Protein AF-A0A382QGU3-F1 (afdb_monomer_lite)

Radius of gyration: 16.79 Å; chains: 1; bounding box: 42×30×40 Å

pLDDT: mean 88.56, std 11.17, range [50.09, 97.62]

Secondary structure (DSSP, 8-state):
---S-----HHHHHHHSSS-S--STTHHHHHHHHHHHHSTT------------GGG-----SHHHHHHHHHHHHHHHHHSPP-HHHHHHHHHHHH--HHHHHHHHHT--HHHHTS-GGGGGG--S--HHHHHHHHH--

Organism: NCBI:txid408172

Sequence (138 aa):
TQCGFKAFRTESAQAILHDLLERGFAFDVELLLKIEQRNPDGIAKAPIAWIDSEAESTTTALSPYLTMLRSIASMNRKYLPADPKSEAFVSFVESLDESQWNQLVENVPDAIATRNPAHFGQFDEISPNDLNAILQDA

Structure (mmCIF, N/CA/C/O backbone):
data_AF-A0A382QGU3-F1
#
_entry.id   AF-A0A382QGU3-F1
#
loop_
_atom_site.group_PDB
_atom_site.id
_atom_site.type_symbol
_atom_site.label_atom_id
_atom_site.label_alt_id
_atom_site.label_comp_id
_atom_site.label_asym_id
_atom_site.label_entity_id
_atom_site.label_seq_id
_atom_site.pdbx_PDB_ins_code
_atom_site.Cartn_x
_atom_site.Cartn_y
_atom_site.Cartn_z
_atom_site.occupancy
_atom_site.B_iso_or_equiv
_atom_site.auth_seq_id
_atom_site.auth_comp_id
_atom_site.auth_asym_id
_atom_site.auth_atom_id
_atom_site.pdbx_PDB_model_num
ATOM 1 N N . THR A 1 1 ? -6.583 5.707 -5.474 1.00 50.09 1 THR A N 1
ATOM 2 C CA . THR A 1 1 ? -6.680 5.509 -4.006 1.00 50.09 1 THR A CA 1
ATOM 3 C C . THR A 1 1 ? -7.943 4.771 -3.674 1.00 50.09 1 THR A C 1
ATOM 5 O O . THR A 1 1 ? -8.712 4.474 -4.581 1.00 50.09 1 THR A O 1
ATOM 8 N N . GLN A 1 2 ? -8.186 4.453 -2.399 1.00 57.88 2 GLN A N 1
ATOM 9 C CA . GLN A 1 2 ? -9.538 4.083 -2.009 1.00 57.88 2 GLN A CA 1
ATOM 10 C C . GLN A 1 2 ? -10.427 5.327 -2.120 1.00 57.88 2 GLN A C 1
ATOM 12 O O . GLN A 1 2 ? -10.497 6.138 -1.208 1.00 57.88 2 GLN A O 1
ATOM 17 N N . CYS A 1 3 ? -11.139 5.477 -3.227 1.00 66.12 3 CYS A N 1
ATOM 18 C CA . CYS A 1 3 ? -12.010 6.632 -3.461 1.00 66.12 3 CYS A CA 1
ATOM 19 C C . CYS A 1 3 ? -13.359 6.543 -2.713 1.00 66.12 3 CYS A C 1
ATOM 21 O O . CYS A 1 3 ? -14.229 7.386 -2.893 1.00 66.12 3 CYS A O 1
ATOM 23 N N . GLY A 1 4 ? -13.560 5.515 -1.880 1.00 71.62 4 GLY A N 1
ATOM 24 C CA . GLY A 1 4 ? -14.817 5.286 -1.166 1.00 71.62 4 GLY A CA 1
ATOM 25 C C . GLY A 1 4 ? -14.994 6.150 0.083 1.00 71.62 4 GLY A C 1
ATOM 26 O O . GLY A 1 4 ? -14.022 6.566 0.717 1.00 71.62 4 GLY A O 1
ATOM 27 N N . PHE A 1 5 ? -16.249 6.359 0.474 1.00 84.31 5 PHE A N 1
ATOM 28 C CA . PHE A 1 5 ? -16.616 6.947 1.761 1.00 84.31 5 PHE A CA 1
ATOM 29 C C . PHE A 1 5 ? -16.212 6.019 2.917 1.00 84.31 5 PHE A C 1
ATOM 31 O O . PHE A 1 5 ? -16.411 4.806 2.839 1.00 84.31 5 PHE A O 1
ATOM 38 N N . LYS A 1 6 ? -15.669 6.583 4.002 1.00 89.31 6 LYS A N 1
ATOM 39 C CA . LYS A 1 6 ? -15.394 5.857 5.249 1.00 89.31 6 LYS A CA 1
ATOM 40 C C . LYS A 1 6 ? -16.137 6.530 6.390 1.00 89.31 6 LYS A C 1
ATOM 42 O O . LYS A 1 6 ? -15.987 7.729 6.609 1.00 89.31 6 LYS A O 1
ATOM 47 N N . ALA A 1 7 ? -16.914 5.744 7.124 1.00 92.44 7 ALA A N 1
ATOM 48 C CA . ALA A 1 7 ? -17.5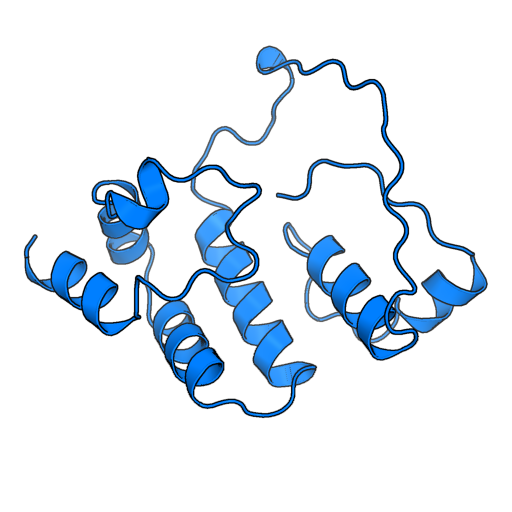81 6.176 8.341 1.00 92.44 7 ALA A CA 1
ATOM 49 C C . ALA A 1 7 ? -16.971 5.456 9.538 1.00 92.44 7 ALA A C 1
ATOM 51 O O . ALA A 1 7 ? -16.757 4.246 9.501 1.00 92.44 7 ALA A O 1
ATOM 52 N N . PHE A 1 8 ? -16.744 6.201 10.613 1.00 94.50 8 PHE A N 1
ATOM 53 C CA . PHE A 1 8 ? -16.213 5.676 11.861 1.00 94.50 8 PHE A CA 1
ATOM 54 C C . PHE A 1 8 ? -17.164 6.034 12.995 1.00 94.50 8 PHE A C 1
ATOM 56 O O . PHE A 1 8 ? -17.755 7.116 13.005 1.00 94.50 8 PHE A O 1
ATOM 63 N N . ARG A 1 9 ? -17.277 5.145 13.984 1.00 94.81 9 ARG A N 1
ATOM 64 C CA . ARG A 1 9 ? -17.831 5.539 15.280 1.00 94.81 9 ARG A CA 1
ATOM 65 C C . ARG A 1 9 ? -16.880 6.536 15.937 1.00 94.81 9 ARG A C 1
ATOM 67 O O . ARG A 1 9 ? -15.663 6.424 15.768 1.00 94.81 9 ARG A O 1
ATOM 74 N N . THR A 1 10 ? -17.422 7.493 16.682 1.00 96.69 10 THR A N 1
ATOM 75 C CA . THR A 1 10 ? -16.642 8.571 17.306 1.00 96.69 10 THR A CA 1
ATOM 76 C C . THR A 1 10 ? -15.506 8.024 18.167 1.00 96.69 10 THR A C 1
ATOM 78 O O . THR A 1 10 ? -14.365 8.462 18.043 1.00 96.69 10 THR A O 1
ATOM 81 N N . GLU A 1 11 ? -15.801 7.027 18.996 1.00 95.44 11 GLU A N 1
ATOM 82 C CA . GLU A 1 11 ? -14.845 6.371 19.881 1.00 95.44 11 GLU A CA 1
ATOM 83 C C . GLU A 1 11 ? -13.731 5.653 19.105 1.00 95.44 11 GLU A C 1
ATOM 85 O O . GLU A 1 11 ? -12.556 5.771 19.456 1.00 95.44 11 GLU A O 1
ATOM 90 N N . SER A 1 12 ? -14.071 4.978 18.002 1.00 95.25 12 SER A N 1
ATOM 91 C CA . SER A 1 12 ? -13.097 4.307 17.137 1.00 95.25 12 SER A CA 1
ATOM 92 C C . SER A 1 12 ? -12.185 5.317 16.443 1.00 95.25 12 SER A C 1
ATOM 94 O O . SER A 1 12 ? -10.976 5.110 16.391 1.00 95.25 12 SER A O 1
ATOM 96 N N . ALA A 1 13 ? -12.740 6.434 15.962 1.00 95.31 13 ALA A N 1
ATOM 97 C CA . ALA A 1 13 ? -11.968 7.502 15.333 1.00 95.31 13 ALA A CA 1
ATOM 98 C C . ALA A 1 13 ? -10.991 8.152 16.327 1.00 95.31 13 ALA A C 1
ATOM 100 O O . ALA A 1 13 ? -9.792 8.238 16.063 1.00 95.31 13 ALA A O 1
ATOM 101 N N . GLN A 1 14 ? -11.463 8.552 17.511 1.00 95.69 14 GLN A N 1
ATOM 102 C CA . GLN A 1 14 ? -10.605 9.137 18.552 1.00 95.69 14 GLN A CA 1
ATOM 103 C C . GLN A 1 14 ? -9.451 8.203 18.944 1.00 95.69 14 GLN A C 1
ATOM 105 O O . GLN A 1 14 ? -8.328 8.653 19.185 1.00 95.69 14 GLN A O 1
ATOM 110 N N . ALA A 1 15 ? -9.705 6.894 18.942 1.00 95.06 15 ALA A N 1
ATOM 111 C CA . ALA A 1 15 ? -8.708 5.884 19.251 1.00 95.06 15 ALA A CA 1
ATOM 112 C C . ALA A 1 15 ? -7.616 5.711 18.178 1.00 95.06 15 ALA A C 1
ATOM 114 O O . ALA A 1 15 ? -6.590 5.116 18.491 1.00 95.06 15 ALA A O 1
ATOM 115 N N . ILE A 1 16 ? -7.779 6.206 16.945 1.00 95.38 16 ILE A N 1
ATOM 116 C CA . ILE A 1 16 ? -6.788 6.014 15.862 1.00 95.38 16 ILE A CA 1
ATOM 117 C C . ILE A 1 16 ? -6.189 7.313 15.315 1.00 95.38 16 ILE A C 1
ATOM 119 O O . ILE A 1 16 ? -5.136 7.268 14.681 1.00 95.38 16 ILE A O 1
ATOM 123 N N . LEU A 1 17 ? -6.822 8.463 15.564 1.00 95.50 17 LEU A N 1
ATOM 124 C CA . LEU A 1 17 ? -6.441 9.753 14.968 1.00 95.50 17 LEU A CA 1
ATOM 125 C C . LEU A 1 17 ? -5.181 10.399 15.574 1.00 95.50 17 LEU A C 1
ATOM 127 O O . LEU A 1 17 ? -4.737 11.444 15.104 1.00 95.50 17 LEU A O 1
ATOM 131 N N . HIS A 1 18 ? -4.591 9.806 16.610 1.00 92.81 18 HIS A N 1
ATOM 132 C CA . HIS A 1 18 ? -3.334 10.271 17.197 1.00 92.81 18 HIS A CA 1
ATOM 133 C C . HIS A 1 18 ? -2.126 9.597 16.537 1.00 92.81 18 HIS A C 1
ATOM 135 O O . HIS A 1 18 ? -2.224 8.444 16.128 1.00 92.81 18 HIS A O 1
ATOM 141 N N . ASP A 1 19 ? -0.976 10.278 16.499 1.00 93.75 19 ASP A N 1
ATOM 142 C CA . ASP A 1 19 ? 0.298 9.714 16.014 1.00 93.75 19 ASP A CA 1
ATOM 143 C C . ASP A 1 19 ? 0.195 9.084 14.604 1.00 93.75 19 ASP A C 1
ATOM 145 O O . ASP A 1 19 ? 0.539 7.919 14.378 1.00 93.75 19 ASP A O 1
ATOM 149 N N . LEU A 1 20 ? -0.371 9.849 13.666 1.00 96.19 20 LEU A N 1
ATOM 150 C CA . LEU A 1 20 ? -0.431 9.497 12.245 1.00 96.19 20 LEU A CA 1
ATOM 151 C C . LEU A 1 20 ? 0.882 9.869 11.546 1.00 96.19 20 LEU A C 1
ATOM 153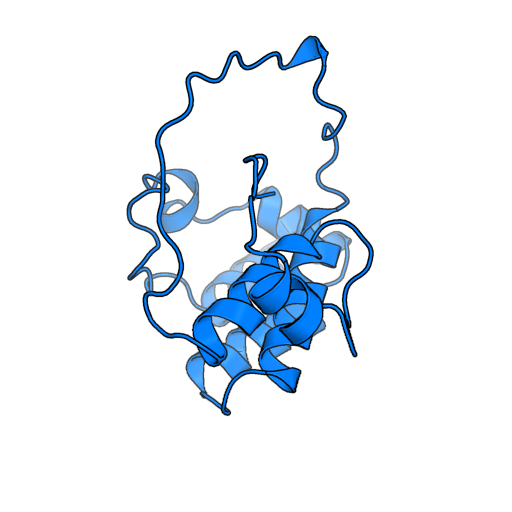 O O . LEU A 1 20 ? 1.403 10.969 11.760 1.00 96.19 20 LEU A O 1
ATOM 157 N N . LEU A 1 21 ? 1.387 8.962 10.713 1.00 96.25 21 LEU A N 1
ATOM 158 C CA . LEU A 1 21 ? 2.506 9.193 9.801 1.00 96.25 21 LEU A CA 1
ATOM 159 C C . LEU A 1 21 ? 2.063 9.975 8.566 1.00 96.25 21 LEU A C 1
ATOM 161 O O . LEU A 1 21 ? 2.733 10.919 8.151 1.00 96.25 21 LEU A O 1
ATOM 165 N N . GLU A 1 22 ? 0.938 9.580 7.981 1.00 94.75 22 GLU A N 1
ATOM 166 C CA . GLU A 1 22 ? 0.493 10.038 6.677 1.00 94.75 22 GLU A CA 1
ATOM 167 C C . GLU A 1 22 ? -0.571 11.130 6.809 1.00 94.75 22 GLU A C 1
ATOM 169 O O . GLU A 1 22 ? -1.552 11.010 7.544 1.00 94.75 22 GLU A O 1
ATOM 174 N N . ARG A 1 23 ? -0.381 12.226 6.070 1.00 91.62 23 ARG A N 1
ATOM 1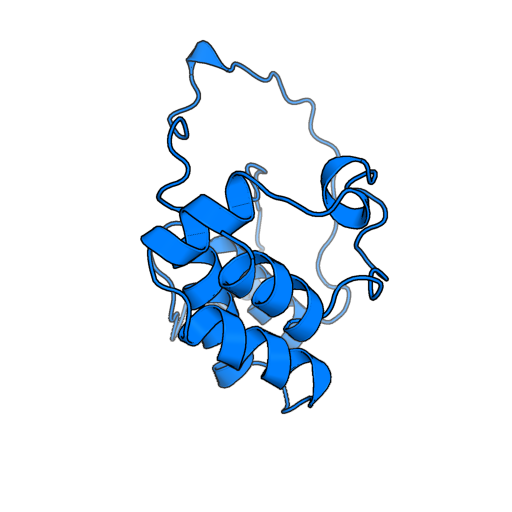75 C CA . ARG A 1 23 ? -1.287 13.392 6.071 1.00 91.62 23 ARG A CA 1
ATOM 176 C C . ARG A 1 23 ? -1.778 13.786 4.680 1.00 91.62 23 ARG A C 1
ATOM 178 O O . ARG A 1 23 ? -2.575 14.711 4.562 1.00 91.62 23 ARG A O 1
ATOM 185 N N . GLY A 1 24 ? -1.263 13.133 3.648 1.00 88.88 24 GLY A N 1
ATOM 186 C CA . GLY A 1 24 ? -1.614 13.315 2.254 1.00 88.88 24 GLY A CA 1
ATOM 187 C C . GLY A 1 24 ? -2.441 12.142 1.739 1.00 88.88 24 GLY A C 1
ATOM 188 O O . GLY A 1 24 ? -3.410 11.711 2.356 1.00 88.88 24 GLY A O 1
ATOM 189 N N . PHE A 1 25 ? -2.089 11.658 0.554 1.00 87.38 25 PHE A N 1
ATOM 190 C CA . PHE A 1 25 ? -2.968 10.850 -0.290 1.00 87.38 25 PHE A CA 1
ATOM 191 C C . PHE A 1 25 ? -3.292 9.454 0.264 1.00 87.38 25 PHE A C 1
ATOM 193 O O . PHE A 1 25 ? -4.333 8.902 -0.080 1.00 87.38 25 PHE A O 1
ATOM 200 N N . ALA A 1 26 ? -2.428 8.892 1.116 1.00 91.94 26 ALA A N 1
ATOM 201 C CA . ALA A 1 26 ? -2.582 7.535 1.650 1.00 91.94 26 ALA A CA 1
ATOM 202 C C . ALA A 1 26 ? -3.162 7.493 3.078 1.00 91.94 26 ALA A C 1
ATOM 204 O O . ALA A 1 26 ? -3.149 6.436 3.708 1.00 91.94 26 ALA A O 1
ATOM 205 N N . PHE A 1 27 ? -3.616 8.629 3.627 1.00 92.56 27 PHE A N 1
ATOM 206 C CA . PHE A 1 27 ? -3.964 8.732 5.053 1.00 92.56 27 PHE A CA 1
ATOM 207 C C . PHE A 1 27 ? -5.062 7.743 5.460 1.00 92.56 27 PHE A C 1
ATOM 209 O O . PHE A 1 27 ? -5.063 7.219 6.570 1.00 92.56 27 PHE A O 1
ATOM 216 N N . ASP A 1 28 ? -5.998 7.463 4.556 1.00 92.44 28 ASP A N 1
ATOM 217 C CA . ASP A 1 28 ? -7.113 6.565 4.812 1.00 92.44 28 ASP A CA 1
ATOM 218 C C . ASP A 1 28 ? -6.664 5.105 4.951 1.00 92.44 28 ASP A C 1
ATOM 220 O O . ASP A 1 28 ? -7.229 4.377 5.766 1.00 92.44 28 ASP A O 1
ATOM 224 N N . VAL A 1 29 ? -5.608 4.691 4.244 1.00 93.81 29 VAL A N 1
ATOM 225 C CA . VAL A 1 29 ? -4.972 3.376 4.420 1.00 93.81 29 VAL A CA 1
ATOM 226 C C . VAL A 1 29 ? -4.425 3.230 5.840 1.00 93.81 29 VAL A C 1
ATOM 228 O O . VAL A 1 29 ? -4.639 2.193 6.469 1.00 93.81 29 VAL A O 1
ATOM 231 N N . GLU A 1 30 ? -3.796 4.277 6.381 1.00 96.00 30 GLU A N 1
ATOM 232 C CA . GLU A 1 30 ? -3.292 4.272 7.758 1.00 96.00 30 GLU A CA 1
ATOM 233 C C . GLU A 1 30 ? -4.427 4.115 8.775 1.00 96.00 30 GLU A C 1
ATOM 235 O O . GLU A 1 30 ? -4.322 3.328 9.717 1.00 96.00 30 GLU A O 1
ATOM 240 N N . LEU A 1 31 ? -5.539 4.832 8.574 1.00 95.38 31 LEU A N 1
ATOM 241 C CA . LEU A 1 31 ? -6.704 4.724 9.453 1.00 95.38 31 LEU A CA 1
ATOM 242 C C . LEU A 1 31 ? -7.287 3.307 9.445 1.00 95.38 31 LEU A C 1
ATOM 244 O O . LEU A 1 31 ? -7.594 2.769 10.510 1.00 95.38 31 LEU A O 1
ATOM 248 N N . LEU A 1 32 ? -7.416 2.694 8.265 1.00 94.50 32 LEU A N 1
ATOM 249 C CA . LEU A 1 32 ? -7.921 1.326 8.133 1.00 94.50 32 LEU A CA 1
ATOM 250 C C . LEU A 1 32 ? -6.981 0.319 8.800 1.00 94.50 32 LEU A C 1
ATOM 252 O O . LEU A 1 32 ? -7.448 -0.519 9.568 1.00 94.50 32 LEU A O 1
ATOM 256 N N . LEU A 1 33 ? -5.669 0.446 8.586 1.00 95.38 33 LEU A N 1
ATOM 257 C CA . LEU A 1 33 ? -4.671 -0.404 9.231 1.00 95.38 33 LEU A CA 1
ATOM 258 C C . LEU A 1 33 ? -4.762 -0.313 10.761 1.00 95.38 33 LEU A C 1
ATOM 260 O O . LEU A 1 33 ? -4.840 -1.334 11.440 1.00 95.38 33 LEU A O 1
ATOM 264 N N . LYS A 1 34 ? -4.820 0.901 11.319 1.00 96.25 34 LYS A N 1
ATOM 265 C CA . LYS A 1 34 ? -4.901 1.106 12.776 1.00 96.25 34 LYS A CA 1
ATOM 266 C C . LYS A 1 34 ? -6.204 0.587 13.381 1.00 96.25 34 LYS A C 1
ATOM 268 O O . LYS A 1 34 ? -6.197 0.159 14.536 1.00 96.25 34 LYS A O 1
ATOM 273 N N . ILE A 1 35 ? -7.313 0.632 12.639 1.00 95.56 35 ILE A N 1
ATOM 274 C CA . ILE A 1 35 ? -8.571 0.014 13.075 1.00 95.56 35 ILE A CA 1
ATOM 275 C C . ILE A 1 35 ? -8.450 -1.500 13.087 1.00 95.56 35 ILE A C 1
ATOM 277 O O . ILE A 1 35 ? -8.751 -2.095 14.117 1.00 95.56 35 ILE A O 1
ATOM 281 N N . GLU A 1 36 ? -7.967 -2.102 12.002 1.00 94.56 36 GLU A N 1
ATOM 282 C CA . GLU A 1 36 ? -7.839 -3.557 11.888 1.00 94.56 36 GLU A CA 1
ATOM 283 C C . GLU A 1 36 ? -6.930 -4.130 12.984 1.00 94.56 36 GLU A C 1
ATOM 285 O O . GLU A 1 36 ? -7.246 -5.136 13.609 1.00 94.56 36 GLU A O 1
ATOM 290 N N . GLN A 1 37 ? -5.841 -3.433 13.316 1.00 94.38 37 GLN A N 1
ATOM 291 C CA . GLN A 1 37 ? -4.949 -3.840 14.406 1.00 94.38 37 GLN A CA 1
ATOM 292 C C . GLN A 1 37 ? -5.590 -3.795 15.793 1.00 94.38 37 GLN A C 1
ATOM 294 O O . GLN A 1 37 ? -5.211 -4.560 16.679 1.00 94.38 37 GLN A O 1
ATOM 299 N N . ARG A 1 38 ? -6.523 -2.866 16.015 1.00 94.19 38 ARG A N 1
ATOM 300 C CA . ARG A 1 38 ? -7.207 -2.711 17.305 1.00 94.19 38 ARG A CA 1
ATOM 301 C C . ARG A 1 38 ? -8.434 -3.602 17.419 1.00 94.19 38 ARG A C 1
ATOM 303 O O . ARG A 1 38 ? -8.780 -4.010 18.524 1.00 94.19 38 ARG A O 1
ATOM 310 N N . ASN A 1 39 ? -9.107 -3.842 16.303 1.00 94.38 39 ASN A N 1
ATOM 311 C CA . ASN A 1 39 ? -10.321 -4.628 16.214 1.00 94.38 39 ASN A CA 1
ATOM 312 C C . ASN A 1 39 ? -10.294 -5.431 14.906 1.00 94.38 39 ASN A C 1
ATOM 314 O O . ASN A 1 39 ? -10.849 -4.957 13.910 1.00 94.38 39 ASN A O 1
ATOM 318 N N . PRO A 1 40 ? -9.636 -6.606 14.908 1.00 94.00 40 PRO A N 1
ATOM 319 C CA . PRO A 1 40 ? -9.627 -7.503 13.760 1.00 94.00 40 PRO A CA 1
ATOM 320 C C . PRO A 1 40 ? -11.051 -7.816 13.298 1.00 94.00 40 PRO A C 1
ATOM 322 O O . PRO A 1 40 ? -11.948 -7.967 14.130 1.00 94.00 40 PRO A O 1
ATOM 325 N N . ASP A 1 41 ? -11.266 -7.861 11.985 1.00 90.94 41 ASP A N 1
ATOM 326 C CA . ASP A 1 41 ? -12.585 -8.008 11.350 1.00 90.94 41 ASP A CA 1
ATOM 327 C C . ASP A 1 41 ? -13.583 -6.876 11.689 1.00 90.94 41 ASP A C 1
ATOM 329 O O . ASP A 1 41 ? -14.789 -6.969 11.441 1.00 90.94 41 ASP A O 1
ATOM 333 N N . GLY A 1 42 ? -13.092 -5.762 12.240 1.00 90.12 42 GLY A N 1
ATOM 334 C CA . GLY A 1 42 ? -13.896 -4.612 12.653 1.00 90.12 42 GLY A CA 1
ATOM 335 C C . GLY A 1 42 ? -14.382 -3.725 11.506 1.00 90.12 42 GLY A C 1
ATOM 336 O O . GLY A 1 42 ? -15.146 -2.784 11.741 1.00 90.12 42 GLY A O 1
ATOM 337 N N . ILE A 1 43 ? -13.937 -3.992 10.277 1.00 93.38 43 ILE A N 1
ATOM 338 C CA . ILE A 1 43 ? -14.237 -3.193 9.089 1.00 93.38 43 ILE A CA 1
ATOM 339 C C . ILE A 1 43 ? -15.351 -3.866 8.281 1.00 93.38 43 ILE A C 1
ATOM 341 O O . ILE A 1 43 ? -15.149 -4.879 7.614 1.00 93.38 43 ILE A O 1
ATOM 345 N N . ALA A 1 44 ? -16.533 -3.250 8.274 1.00 92.25 44 ALA A N 1
ATOM 346 C CA . ALA A 1 44 ? -17.647 -3.677 7.434 1.00 92.25 44 ALA A CA 1
ATOM 347 C C . ALA A 1 44 ? -17.647 -2.940 6.085 1.00 92.25 44 ALA A C 1
ATOM 349 O O . ALA A 1 44 ? -17.494 -1.718 6.029 1.00 92.25 44 ALA A O 1
ATOM 350 N N . LYS A 1 45 ? -17.879 -3.675 4.991 1.00 90.38 45 LYS A N 1
ATOM 351 C CA . LYS A 1 45 ? -18.071 -3.108 3.647 1.00 90.38 45 LYS A CA 1
ATOM 352 C C . LYS A 1 45 ? -19.566 -2.975 3.361 1.00 90.38 45 LYS A C 1
ATOM 354 O O . LYS A 1 45 ? -20.292 -3.962 3.444 1.00 90.38 45 LYS A O 1
ATOM 359 N N . ALA A 1 46 ? -20.015 -1.774 3.003 1.00 88.12 46 ALA A N 1
ATOM 360 C CA . ALA A 1 46 ? -21.393 -1.512 2.596 1.00 88.12 46 ALA A CA 1
ATOM 361 C C . ALA A 1 46 ? -21.423 -1.038 1.133 1.00 88.12 46 ALA A C 1
ATOM 363 O O . ALA A 1 46 ? -20.656 -0.136 0.786 1.00 88.12 46 ALA A O 1
ATOM 364 N N . PRO A 1 47 ? -22.273 -1.624 0.268 1.00 84.38 47 PRO A N 1
ATOM 365 C CA . PRO A 1 47 ? -22.399 -1.165 -1.106 1.00 84.38 47 PRO A CA 1
ATOM 366 C C . PRO A 1 47 ? -23.020 0.232 -1.125 1.00 84.38 47 PRO A C 1
ATOM 368 O O . PRO A 1 47 ? -24.031 0.486 -0.469 1.00 84.38 47 PRO A O 1
ATOM 371 N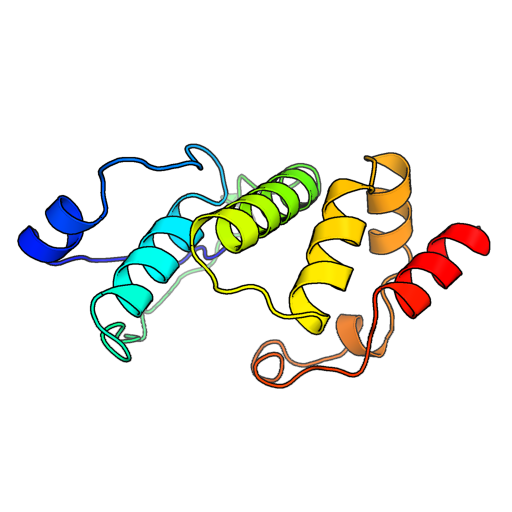 N . ILE A 1 48 ? -22.426 1.128 -1.906 1.00 81.06 48 ILE A N 1
ATOM 372 C CA . ILE A 1 48 ? -22.979 2.450 -2.187 1.00 81.06 48 ILE A CA 1
ATOM 373 C C . ILE A 1 48 ? -23.252 2.550 -3.684 1.00 81.06 48 ILE A C 1
ATOM 375 O O . ILE A 1 48 ? -22.455 2.084 -4.496 1.00 81.06 48 ILE A O 1
ATOM 379 N N . ALA A 1 49 ? -24.388 3.140 -4.053 1.00 79.69 49 ALA A N 1
ATOM 380 C CA . ALA A 1 49 ? -24.615 3.540 -5.433 1.00 79.69 49 ALA A CA 1
ATOM 381 C C . ALA A 1 49 ? -23.691 4.728 -5.717 1.00 79.69 49 ALA A C 1
ATOM 383 O O . ALA A 1 49 ? -23.869 5.806 -5.151 1.00 79.69 49 ALA A O 1
ATOM 384 N N . TRP A 1 50 ? -22.673 4.495 -6.537 1.00 70.75 50 TRP A N 1
ATOM 385 C CA . TRP A 1 50 ? -21.697 5.500 -6.926 1.00 70.75 50 TRP A CA 1
ATOM 386 C C . TRP A 1 50 ? -21.954 5.914 -8.370 1.00 70.75 50 TRP A C 1
ATOM 388 O O . TRP A 1 50 ? -22.126 5.057 -9.237 1.00 70.75 50 TRP A O 1
ATOM 398 N N . ILE A 1 51 ? -22.000 7.221 -8.620 1.00 69.50 51 ILE A N 1
ATOM 399 C CA . ILE A 1 51 ? -22.000 7.769 -9.975 1.00 69.50 51 ILE A CA 1
ATOM 400 C C . ILE A 1 51 ? -20.578 8.240 -10.219 1.00 69.50 51 ILE A C 1
ATOM 402 O O . ILE A 1 51 ? -20.133 9.204 -9.598 1.00 69.50 51 ILE A O 1
ATOM 406 N N . ASP A 1 52 ? -19.870 7.519 -11.079 1.00 65.38 52 ASP A N 1
ATOM 407 C CA . ASP A 1 52 ? -18.526 7.903 -11.475 1.00 65.38 52 ASP A CA 1
ATOM 408 C C . ASP A 1 52 ? -18.584 9.020 -12.522 1.00 65.38 52 ASP A C 1
ATOM 410 O O . ASP A 1 52 ? -19.395 8.972 -13.451 1.00 65.38 52 ASP A O 1
ATOM 414 N N . SER A 1 53 ? -17.742 10.033 -12.356 1.00 65.31 53 SER A N 1
ATOM 415 C CA . SER A 1 53 ? -17.576 11.118 -13.318 1.00 65.31 53 SER A CA 1
ATOM 416 C C . SER A 1 53 ? -16.090 11.377 -13.487 1.00 65.31 53 SER A C 1
ATOM 418 O O . SER A 1 53 ? -15.490 12.149 -12.742 1.00 65.31 53 SER A O 1
ATOM 420 N N . GLU A 1 54 ? -15.508 10.757 -14.511 1.00 62.84 54 GLU A N 1
ATOM 421 C CA . GLU A 1 54 ? -14.122 10.991 -14.934 1.00 62.84 54 GLU A CA 1
ATOM 422 C C . GLU A 1 54 ? -13.831 12.485 -15.157 1.00 62.84 54 GLU A C 1
ATOM 424 O O . GLU A 1 54 ? -12.738 12.961 -14.866 1.00 62.84 54 GLU A O 1
ATOM 429 N N . ALA A 1 55 ? -14.833 13.256 -15.600 1.00 62.88 55 ALA A N 1
ATOM 430 C CA . ALA A 1 55 ? -14.721 14.703 -15.794 1.00 62.88 55 ALA A CA 1
ATOM 431 C C . ALA A 1 55 ? -14.463 15.483 -14.490 1.00 62.88 55 ALA A C 1
ATOM 433 O O . ALA A 1 55 ? -13.899 16.572 -14.536 1.00 62.88 55 ALA A O 1
ATOM 434 N N . GLU A 1 56 ? -14.855 14.928 -13.342 1.00 63.25 56 GLU A N 1
ATOM 435 C CA . GLU A 1 56 ? -14.673 15.527 -12.014 1.00 63.25 56 GLU A CA 1
ATOM 436 C C . GLU A 1 56 ? -13.476 14.911 -11.259 1.00 63.25 56 GLU A C 1
ATOM 438 O O . GLU A 1 56 ? -13.194 15.284 -10.116 1.00 63.25 56 GLU A O 1
ATOM 443 N N . SER A 1 57 ? -12.751 13.965 -11.875 1.00 62.75 57 SER A N 1
ATOM 444 C CA . SER A 1 57 ? -11.571 13.341 -11.273 1.00 62.75 57 SER A CA 1
ATOM 445 C C . SER A 1 57 ? -10.401 14.324 -11.247 1.00 62.75 57 SER A C 1
ATOM 447 O O . SER A 1 57 ? -9.916 14.790 -12.276 1.00 62.75 57 SER A O 1
ATOM 449 N N . THR A 1 58 ? -9.894 14.618 -10.051 1.00 61.62 58 THR A N 1
ATOM 450 C CA . THR A 1 58 ? -8.693 15.453 -9.860 1.00 61.62 58 THR A CA 1
ATOM 451 C C . THR A 1 58 ? -7.392 14.646 -9.921 1.00 61.62 58 THR A C 1
ATOM 453 O O . THR A 1 58 ? -6.298 15.207 -9.859 1.00 61.62 58 THR A O 1
ATOM 456 N N . THR A 1 59 ? -7.495 13.325 -10.071 1.00 60.06 59 THR A N 1
ATOM 457 C CA . THR A 1 59 ? -6.381 12.372 -10.154 1.00 60.06 59 THR A CA 1
ATOM 458 C C . THR A 1 59 ? -6.094 12.003 -11.604 1.00 60.06 59 THR A C 1
ATOM 460 O O . THR A 1 59 ? -6.438 10.922 -12.063 1.00 60.06 59 THR A O 1
ATOM 463 N N . THR A 1 60 ? -5.456 12.910 -12.340 1.00 58.41 60 THR A N 1
ATOM 464 C CA . THR A 1 60 ? -5.084 12.702 -13.753 1.00 58.41 60 THR A CA 1
ATOM 465 C C . THR A 1 60 ? -3.613 12.321 -13.949 1.00 58.41 60 THR A C 1
ATOM 467 O O . THR A 1 60 ? -3.211 11.969 -15.054 1.00 58.41 60 THR A O 1
ATOM 470 N N . ALA A 1 61 ? -2.799 12.367 -12.889 1.00 61.31 61 ALA A N 1
ATOM 471 C CA . ALA A 1 61 ? -1.361 12.115 -12.946 1.00 61.31 61 ALA A CA 1
ATOM 472 C C . ALA A 1 61 ? -0.962 10.867 -12.143 1.00 61.31 61 ALA A C 1
ATOM 474 O O . ALA A 1 61 ? -1.472 10.639 -11.048 1.00 61.31 61 ALA A O 1
ATOM 475 N N . LEU A 1 62 ? 0.021 10.113 -12.650 1.00 64.19 62 LEU A N 1
ATOM 476 C CA . LEU A 1 62 ? 0.672 8.982 -11.963 1.00 64.19 62 LEU A CA 1
ATOM 477 C C . LEU A 1 62 ? 1.476 9.398 -10.715 1.00 64.19 62 LEU A C 1
ATOM 479 O O . LEU A 1 62 ? 1.866 8.557 -9.905 1.00 64.19 62 LEU A O 1
ATOM 483 N N . SER A 1 63 ? 1.696 10.704 -10.551 1.00 65.31 63 SER A N 1
ATOM 484 C CA . SER A 1 63 ? 2.556 11.312 -9.535 1.00 65.31 63 SER A CA 1
ATOM 485 C C . SER A 1 63 ? 2.270 10.912 -8.075 1.00 65.31 63 SER A C 1
ATOM 487 O O . SER A 1 63 ? 3.238 10.736 -7.333 1.00 65.31 63 SER A O 1
ATOM 489 N N . PRO A 1 64 ? 1.023 10.710 -7.596 1.00 78.25 64 PRO A N 1
ATOM 490 C CA . PRO A 1 64 ? 0.831 10.451 -6.176 1.00 78.25 64 PRO A CA 1
ATOM 491 C C . PRO A 1 64 ? 1.122 8.992 -5.789 1.00 78.25 64 PRO A C 1
ATOM 493 O O . PRO A 1 64 ? 1.198 8.696 -4.598 1.00 78.25 64 PRO A O 1
ATOM 496 N N . TYR A 1 65 ? 1.285 8.072 -6.749 1.00 88.31 65 TYR A N 1
ATOM 497 C CA . TYR A 1 65 ? 1.327 6.637 -6.456 1.00 88.31 65 TYR A CA 1
ATOM 498 C C . TYR A 1 65 ? 2.657 6.156 -5.873 1.00 88.31 65 TYR A C 1
ATOM 500 O O . TYR A 1 65 ? 2.626 5.382 -4.918 1.00 88.31 65 TYR A O 1
ATOM 508 N N . LEU A 1 66 ? 3.808 6.647 -6.351 1.00 92.81 66 LEU A N 1
ATOM 509 C CA . LEU A 1 66 ? 5.095 6.306 -5.728 1.00 92.81 66 LEU A CA 1
ATOM 510 C C . LEU A 1 66 ? 5.159 6.819 -4.283 1.00 92.81 66 LEU A C 1
ATOM 512 O O . LEU A 1 66 ? 5.534 6.084 -3.370 1.00 92.81 66 LEU A O 1
ATOM 516 N N . THR A 1 67 ? 4.727 8.062 -4.055 1.00 92.62 67 THR A N 1
ATOM 517 C CA . THR A 1 67 ? 4.633 8.640 -2.707 1.00 92.62 67 THR A CA 1
ATOM 518 C C . THR A 1 67 ? 3.696 7.820 -1.823 1.00 92.62 67 THR A C 1
ATOM 520 O O . THR A 1 67 ? 4.072 7.463 -0.713 1.00 92.62 67 THR A O 1
ATOM 523 N N . MET A 1 68 ? 2.523 7.435 -2.335 1.00 92.94 68 MET A N 1
ATOM 524 C CA . MET A 1 68 ? 1.577 6.568 -1.626 1.00 92.94 68 MET A CA 1
ATOM 525 C C . MET A 1 68 ? 2.197 5.215 -1.250 1.00 92.94 68 MET A C 1
ATOM 527 O O . MET A 1 68 ? 2.022 4.760 -0.121 1.00 92.94 68 MET A O 1
ATOM 531 N N . LEU A 1 69 ? 2.937 4.573 -2.160 1.00 94.44 69 LEU A N 1
ATOM 532 C CA . LEU A 1 69 ? 3.621 3.307 -1.880 1.00 94.44 69 LEU A CA 1
ATOM 533 C C . LEU A 1 69 ? 4.686 3.467 -0.790 1.00 94.44 69 LEU A C 1
ATOM 535 O O . LEU A 1 69 ? 4.752 2.638 0.116 1.00 94.44 69 LEU A O 1
ATOM 539 N N . ARG A 1 70 ? 5.469 4.551 -0.812 1.00 96.06 70 ARG A N 1
ATOM 540 C CA . ARG A 1 70 ? 6.441 4.859 0.252 1.00 96.06 70 ARG A CA 1
ATOM 541 C C . ARG A 1 70 ? 5.766 5.111 1.603 1.00 96.06 70 ARG A C 1
ATOM 543 O O . ARG A 1 70 ? 6.288 4.693 2.639 1.00 96.06 70 ARG A O 1
ATOM 550 N N . SER A 1 71 ? 4.587 5.729 1.613 1.00 96.56 71 SER A N 1
ATOM 551 C CA . SER A 1 71 ? 3.780 5.870 2.829 1.00 96.56 71 SER A CA 1
ATOM 552 C C . SER A 1 71 ? 3.331 4.510 3.363 1.00 96.56 71 SER A C 1
ATOM 554 O O . SER A 1 71 ? 3.457 4.254 4.557 1.00 96.56 71 SER A O 1
ATOM 556 N N . ILE A 1 72 ? 2.884 3.601 2.490 1.00 96.12 72 ILE A N 1
ATOM 557 C CA . ILE A 1 72 ? 2.524 2.223 2.867 1.00 96.12 72 ILE A CA 1
ATOM 558 C C . ILE A 1 72 ? 3.745 1.462 3.406 1.00 96.12 72 ILE A C 1
ATOM 560 O O . ILE A 1 72 ? 3.632 0.771 4.418 1.00 96.12 72 ILE A O 1
ATOM 564 N N . ALA A 1 73 ? 4.920 1.626 2.793 1.00 97.19 73 ALA A N 1
ATOM 565 C CA . ALA A 1 73 ? 6.171 1.056 3.288 1.00 97.19 73 ALA A CA 1
ATOM 566 C C . ALA A 1 73 ? 6.501 1.568 4.704 1.00 97.19 73 ALA A C 1
ATOM 568 O O . ALA A 1 73 ? 6.759 0.780 5.614 1.00 97.19 73 ALA A O 1
ATOM 569 N N . SER A 1 74 ? 6.357 2.875 4.934 1.00 97.44 74 SER A N 1
ATOM 570 C CA . SER A 1 74 ? 6.541 3.495 6.254 1.00 97.44 74 SER A CA 1
ATOM 571 C C . SER A 1 74 ? 5.529 2.981 7.291 1.00 97.44 74 SER A C 1
ATOM 573 O O . SER A 1 74 ? 5.881 2.735 8.447 1.00 97.44 74 SER A O 1
ATOM 575 N N . MET A 1 75 ? 4.270 2.771 6.889 1.00 97.44 75 MET A N 1
ATOM 576 C CA . MET A 1 75 ? 3.240 2.167 7.741 1.00 97.44 75 MET A CA 1
ATOM 577 C C . MET A 1 75 ? 3.574 0.715 8.090 1.00 97.44 75 MET A C 1
ATOM 579 O O . MET A 1 75 ? 3.395 0.328 9.243 1.00 97.44 75 MET A O 1
ATOM 583 N N . ASN A 1 76 ? 4.085 -0.075 7.138 1.00 97.19 76 ASN A N 1
ATOM 584 C CA . ASN A 1 76 ? 4.528 -1.447 7.394 1.00 97.19 76 ASN A CA 1
ATOM 585 C C . ASN A 1 76 ? 5.609 -1.466 8.484 1.00 97.19 76 ASN A C 1
ATOM 587 O O . ASN A 1 76 ? 5.419 -2.128 9.500 1.00 97.19 76 ASN A O 1
ATOM 591 N N . ARG A 1 77 ? 6.655 -0.639 8.335 1.00 96.56 77 ARG A N 1
ATOM 592 C CA . ARG A 1 77 ? 7.738 -0.492 9.324 1.00 96.56 77 ARG A CA 1
ATOM 593 C C . ARG A 1 77 ? 7.231 -0.129 10.725 1.00 96.56 77 ARG A C 1
ATOM 595 O O . ARG A 1 77 ? 7.771 -0.621 11.712 1.00 96.56 77 ARG A O 1
ATOM 602 N N . LYS A 1 78 ? 6.240 0.767 10.828 1.00 96.56 78 LYS A N 1
ATOM 603 C CA . LYS A 1 78 ? 5.746 1.285 12.118 1.00 96.56 78 LYS A CA 1
ATOM 604 C C . LYS A 1 78 ? 4.751 0.356 12.804 1.00 96.56 78 LYS A C 1
ATOM 606 O O . LYS A 1 78 ? 4.775 0.238 14.027 1.00 96.56 78 LYS A O 1
ATOM 611 N N . TYR A 1 79 ? 3.829 -0.214 12.039 1.00 96.00 79 TYR A N 1
ATOM 612 C CA . TYR A 1 79 ? 2.646 -0.858 12.594 1.00 96.00 79 TYR A CA 1
ATOM 613 C C . TYR A 1 79 ? 2.722 -2.379 12.528 1.00 96.00 79 TYR A C 1
ATOM 615 O O . TYR A 1 79 ? 2.224 -3.038 13.439 1.00 96.00 79 TYR A O 1
ATOM 623 N N . LEU A 1 80 ? 3.316 -2.955 11.485 1.00 95.44 80 LEU A N 1
ATOM 624 C CA . LEU A 1 80 ? 3.280 -4.397 11.259 1.00 95.44 80 LEU A CA 1
ATOM 625 C C . LEU A 1 80 ? 4.513 -5.098 11.853 1.00 95.44 80 LEU A C 1
ATOM 627 O O . LEU A 1 80 ? 5.586 -4.503 11.948 1.00 95.44 80 LEU A O 1
ATOM 631 N N . PRO A 1 81 ? 4.379 -6.366 12.285 1.00 94.50 81 PRO A N 1
ATOM 632 C CA . PRO A 1 81 ? 5.534 -7.158 12.681 1.00 94.50 81 PRO A CA 1
ATOM 633 C C . PRO A 1 81 ? 6.454 -7.396 11.480 1.00 94.50 81 PRO A C 1
ATOM 635 O O . PRO A 1 81 ? 6.001 -7.451 10.337 1.00 94.50 81 PRO A O 1
ATOM 638 N N . ALA A 1 82 ? 7.743 -7.590 11.755 1.00 92.44 82 ALA A N 1
ATOM 639 C CA . ALA A 1 82 ? 8.711 -7.923 10.721 1.00 92.44 82 ALA A CA 1
ATOM 640 C C . ALA A 1 82 ? 8.327 -9.235 10.016 1.00 92.44 82 ALA A C 1
ATOM 642 O O . ALA A 1 82 ? 8.161 -10.275 10.656 1.00 92.44 82 ALA A O 1
ATOM 643 N N . ASP A 1 83 ? 8.229 -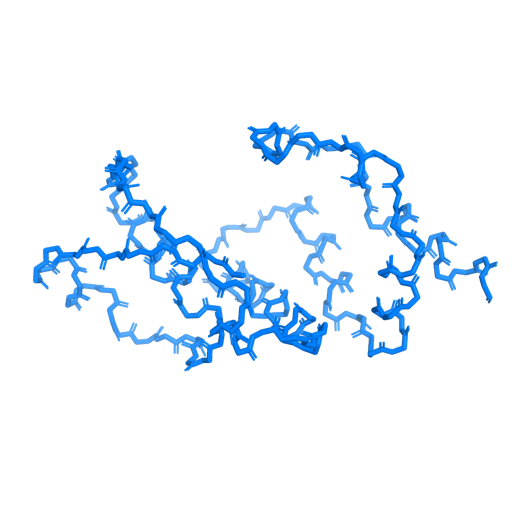9.174 8.692 1.00 94.31 83 ASP A N 1
ATOM 644 C CA . ASP A 1 83 ? 7.943 -10.303 7.815 1.00 94.31 83 ASP A CA 1
ATOM 645 C C . ASP A 1 83 ? 8.898 -10.238 6.611 1.00 94.31 83 ASP A C 1
ATOM 647 O O . ASP A 1 83 ? 8.908 -9.221 5.916 1.00 94.31 83 ASP A O 1
ATOM 651 N N . PRO A 1 84 ? 9.704 -11.282 6.333 1.00 92.44 84 PRO A N 1
ATOM 652 C CA . PRO A 1 84 ? 10.697 -11.243 5.259 1.00 92.44 84 PRO A CA 1
ATOM 653 C C . PRO A 1 84 ? 10.116 -10.954 3.872 1.00 92.44 84 PRO A C 1
ATOM 655 O O . PRO A 1 84 ? 10.784 -10.327 3.051 1.00 92.44 84 PRO A O 1
ATOM 658 N N . LYS A 1 85 ? 8.881 -11.402 3.595 1.00 89.69 85 LYS A N 1
ATOM 659 C CA . LYS A 1 85 ? 8.229 -11.130 2.307 1.00 89.69 85 LYS A CA 1
ATOM 660 C C . LYS A 1 85 ? 7.893 -9.648 2.183 1.00 89.69 85 LYS A C 1
ATOM 662 O O . LYS A 1 85 ? 8.259 -9.018 1.195 1.00 89.69 85 LYS A O 1
ATOM 667 N N . SER A 1 86 ? 7.249 -9.090 3.204 1.00 92.81 86 SER A N 1
ATOM 668 C CA . SER A 1 86 ? 6.931 -7.665 3.280 1.00 92.81 86 SER A CA 1
ATOM 669 C C . SER A 1 86 ? 8.195 -6.804 3.235 1.00 92.81 86 SER A C 1
ATOM 671 O O . SER A 1 86 ? 8.235 -5.825 2.498 1.00 92.81 86 SER A O 1
ATOM 673 N N . GLU A 1 87 ? 9.252 -7.204 3.945 1.00 95.94 87 GLU A N 1
ATOM 674 C CA . GLU A 1 87 ? 10.536 -6.495 3.997 1.00 95.94 87 GLU A CA 1
ATOM 675 C C . GLU A 1 87 ? 11.174 -6.317 2.615 1.00 95.94 87 GLU A C 1
ATOM 677 O O . GLU A 1 87 ? 11.696 -5.244 2.305 1.00 95.94 87 GLU A O 1
ATOM 682 N N . ALA A 1 88 ? 11.111 -7.351 1.771 1.00 95.50 88 ALA A N 1
ATOM 683 C CA . ALA A 1 88 ? 11.655 -7.293 0.420 1.00 95.50 88 ALA A CA 1
ATOM 684 C C . ALA A 1 88 ? 10.937 -6.232 -0.433 1.00 95.50 88 ALA A C 1
ATOM 686 O O . ALA A 1 88 ? 11.587 -5.464 -1.141 1.00 95.50 88 ALA A O 1
ATOM 687 N N . PHE A 1 89 ? 9.606 -6.144 -0.333 1.00 95.81 89 PHE A N 1
ATOM 688 C CA . PHE A 1 89 ? 8.825 -5.116 -1.027 1.00 95.81 89 PHE A CA 1
ATOM 689 C C . PHE A 1 89 ? 9.022 -3.723 -0.437 1.00 95.81 89 PHE A C 1
ATOM 691 O O . PHE A 1 89 ? 9.150 -2.765 -1.192 1.00 95.81 89 PHE A O 1
ATOM 698 N N . VAL A 1 90 ? 9.064 -3.605 0.891 1.00 97.62 90 VAL A N 1
ATOM 699 C CA . VAL A 1 90 ? 9.320 -2.339 1.588 1.00 97.62 90 VAL A CA 1
ATOM 700 C C . VAL A 1 90 ? 10.657 -1.758 1.139 1.00 97.62 90 VAL A C 1
ATOM 702 O O . VAL A 1 90 ? 10.690 -0.634 0.645 1.00 97.62 90 VAL A O 1
ATOM 705 N N . SER A 1 91 ? 11.731 -2.549 1.209 1.00 97.56 91 SER A N 1
ATOM 706 C CA . SER A 1 91 ? 13.068 -2.117 0.786 1.00 97.56 91 SER A CA 1
ATOM 707 C C . SER A 1 91 ? 13.115 -1.746 -0.699 1.00 97.56 91 SER A C 1
ATOM 709 O O . SER A 1 91 ? 13.736 -0.753 -1.072 1.00 97.56 91 SER A O 1
ATOM 711 N N . PHE A 1 92 ? 12.433 -2.513 -1.555 1.00 97.50 92 PHE A N 1
ATOM 712 C CA . PHE A 1 92 ? 12.333 -2.205 -2.981 1.00 97.50 92 PHE A CA 1
ATOM 713 C C . PHE A 1 92 ? 11.637 -0.860 -3.225 1.00 97.50 92 PHE A C 1
ATOM 715 O O . PHE A 1 92 ? 12.205 0.008 -3.882 1.00 97.50 92 PHE A O 1
ATOM 722 N N . VAL A 1 93 ? 10.456 -0.644 -2.641 1.00 97.12 93 VAL A N 1
ATOM 723 C CA . VAL A 1 93 ? 9.694 0.610 -2.774 1.00 97.12 93 VAL A CA 1
ATOM 724 C C . VAL A 1 93 ? 10.472 1.812 -2.231 1.00 97.12 93 VAL A C 1
ATOM 726 O O . VAL A 1 93 ? 10.441 2.885 -2.832 1.00 97.12 93 VAL A O 1
ATOM 729 N N . GLU A 1 94 ? 11.180 1.645 -1.112 1.00 97.06 94 GLU A N 1
ATOM 730 C CA . GLU A 1 94 ? 12.047 2.678 -0.533 1.00 97.06 94 GLU A CA 1
ATOM 731 C C . GLU A 1 94 ? 13.209 3.050 -1.473 1.00 97.06 94 GLU A C 1
ATOM 733 O O . GLU A 1 94 ? 13.634 4.206 -1.480 1.00 97.06 94 GLU A O 1
ATOM 738 N N . SER A 1 95 ? 13.688 2.104 -2.289 1.00 96.75 95 SER A N 1
ATOM 739 C CA . SER A 1 95 ? 14.793 2.320 -3.234 1.00 96.75 95 SER A CA 1
ATOM 740 C C . SER A 1 95 ? 14.395 2.985 -4.554 1.00 96.75 95 SER A C 1
ATOM 742 O O . SER A 1 95 ? 15.253 3.591 -5.192 1.00 96.75 95 SER A O 1
ATOM 744 N N . LEU A 1 96 ? 13.123 2.887 -4.958 1.00 96.69 96 LEU A N 1
ATOM 745 C CA . LEU A 1 96 ? 12.648 3.407 -6.242 1.00 96.69 96 LEU A CA 1
ATOM 746 C C . LEU A 1 96 ? 12.758 4.927 -6.308 1.00 96.69 96 LEU A C 1
ATOM 748 O O . LEU A 1 96 ? 12.292 5.607 -5.396 1.00 96.69 96 LEU A O 1
ATOM 752 N N . ASP A 1 97 ? 13.259 5.465 -7.415 1.00 94.62 97 ASP A N 1
ATOM 753 C CA . ASP A 1 97 ? 13.086 6.868 -7.798 1.00 94.62 97 ASP A CA 1
ATOM 754 C C . ASP A 1 97 ? 11.927 7.070 -8.799 1.00 94.62 97 ASP A C 1
ATOM 756 O O . ASP A 1 97 ? 11.217 6.133 -9.169 1.00 94.62 97 ASP A O 1
ATOM 760 N N . GLU A 1 98 ? 11.683 8.321 -9.206 1.00 92.44 98 GLU A N 1
ATOM 761 C CA . GLU A 1 98 ? 10.602 8.644 -10.148 1.00 92.44 98 GLU A CA 1
ATOM 762 C C . GLU A 1 98 ? 10.828 8.054 -11.547 1.00 92.44 98 GLU A C 1
ATOM 764 O O . GLU A 1 98 ? 9.863 7.671 -12.206 1.00 92.44 98 GLU A O 1
ATOM 769 N N . SER A 1 99 ? 12.081 7.954 -12.000 1.00 93.44 99 SER A N 1
ATOM 770 C CA . SER A 1 99 ? 12.411 7.398 -13.316 1.00 93.44 99 SER A CA 1
ATOM 771 C C . SER A 1 99 ? 12.125 5.902 -13.346 1.00 93.44 99 SER A C 1
ATOM 773 O O . SER A 1 99 ? 11.433 5.419 -14.241 1.00 93.44 99 SER A O 1
ATOM 775 N N . GLN A 1 100 ? 12.599 5.181 -12.330 1.00 95.19 100 GLN A N 1
ATOM 776 C CA . GLN A 1 100 ? 12.360 3.751 -12.162 1.00 95.19 100 GLN A CA 1
ATOM 777 C C . GLN A 1 100 ? 10.868 3.455 -11.998 1.00 95.19 100 GLN A C 1
ATOM 779 O O . GLN A 1 100 ? 10.346 2.514 -12.591 1.00 95.19 100 GLN A O 1
ATOM 784 N N . TRP A 1 101 ? 10.149 4.282 -11.236 1.00 94.56 101 TRP A N 1
ATOM 785 C CA . TRP A 1 101 ? 8.700 4.158 -11.114 1.00 94.56 101 TRP A CA 1
ATOM 786 C C . TRP A 1 101 ? 7.986 4.294 -12.462 1.00 94.56 101 TRP A C 1
ATOM 788 O O . TRP A 1 101 ? 7.155 3.449 -12.795 1.00 94.56 101 TRP A O 1
ATOM 798 N N . ASN A 1 102 ? 8.320 5.315 -13.254 1.00 92.44 102 ASN A N 1
ATOM 799 C CA . ASN A 1 102 ? 7.706 5.509 -14.567 1.00 92.44 102 ASN A CA 1
ATOM 800 C C . ASN A 1 102 ? 7.992 4.325 -15.499 1.00 92.44 102 ASN A C 1
ATOM 802 O O . ASN A 1 102 ? 7.071 3.820 -16.135 1.00 92.44 102 ASN A O 1
ATOM 806 N N . GLN A 1 103 ? 9.224 3.814 -15.497 1.00 93.38 103 GLN A N 1
ATOM 807 C CA . GLN A 1 103 ? 9.603 2.633 -16.272 1.00 93.38 103 GLN A CA 1
ATOM 808 C C . GLN A 1 103 ? 8.786 1.392 -15.883 1.00 93.38 103 GLN A C 1
ATOM 810 O O . GLN A 1 103 ? 8.329 0.661 -16.761 1.00 93.38 103 GLN A O 1
ATOM 815 N N . LEU A 1 104 ? 8.544 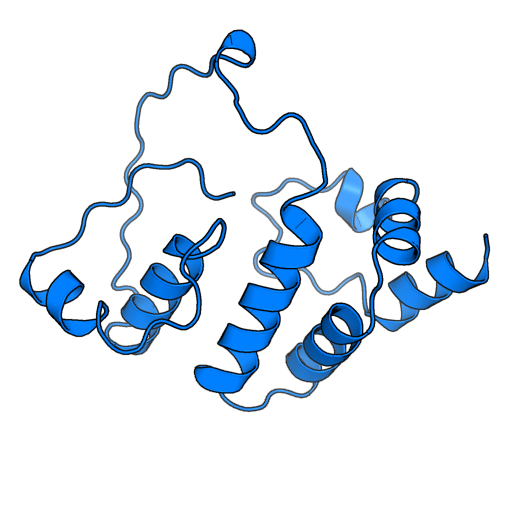1.162 -14.588 1.00 94.69 104 LEU A N 1
ATOM 816 C CA . LEU A 1 104 ? 7.693 0.057 -14.129 1.00 94.69 104 LEU A CA 1
ATOM 817 C C . LEU A 1 104 ? 6.235 0.227 -14.555 1.00 94.69 104 LEU A C 1
ATOM 819 O O . LEU A 1 104 ? 5.587 -0.754 -14.903 1.00 94.69 104 LEU A O 1
ATOM 823 N N . VAL A 1 105 ? 5.711 1.454 -14.529 1.00 91.94 105 VAL A N 1
ATOM 824 C CA . VAL A 1 105 ? 4.337 1.740 -14.967 1.00 91.94 105 VAL A CA 1
ATOM 825 C C . VAL A 1 105 ? 4.179 1.572 -16.481 1.00 91.94 105 VAL A C 1
ATOM 827 O O . VAL A 1 105 ? 3.128 1.133 -16.943 1.00 91.94 105 VAL A O 1
ATOM 830 N N . GLU A 1 106 ? 5.211 1.880 -17.261 1.00 92.50 106 GLU A N 1
ATOM 831 C CA . GLU A 1 106 ? 5.216 1.651 -18.710 1.00 92.50 106 GLU A CA 1
ATOM 832 C C . GLU A 1 106 ? 5.353 0.163 -19.069 1.00 92.50 106 GLU A C 1
ATOM 834 O O . GLU A 1 106 ? 4.876 -0.260 -20.120 1.00 92.50 106 GLU A O 1
ATOM 839 N N . ASN A 1 107 ? 5.946 -0.639 -18.179 1.00 94.50 107 ASN A N 1
ATOM 840 C CA . ASN A 1 107 ? 6.271 -2.049 -18.409 1.00 94.50 107 ASN A CA 1
ATOM 841 C C . ASN A 1 107 ? 5.660 -2.967 -17.336 1.00 94.50 107 ASN A C 1
ATOM 843 O O . ASN A 1 107 ? 6.314 -3.882 -16.834 1.00 94.50 107 ASN A O 1
ATOM 847 N N . VAL A 1 108 ? 4.403 -2.718 -16.952 1.00 92.38 108 VAL A N 1
ATOM 848 C CA . VAL A 1 108 ? 3.717 -3.508 -15.915 1.00 92.38 108 VAL A CA 1
ATOM 849 C C . VAL A 1 108 ? 3.612 -4.978 -16.351 1.00 92.38 108 VAL A C 1
ATOM 851 O O . VAL A 1 108 ? 3.078 -5.243 -17.428 1.00 92.38 108 VAL A O 1
ATOM 854 N N . PRO A 1 109 ? 4.029 -5.950 -15.514 1.00 93.69 109 PRO A N 1
ATOM 855 C CA . PRO A 1 109 ? 3.878 -7.372 -15.816 1.00 93.69 109 PRO A CA 1
ATOM 856 C C . PRO A 1 109 ? 2.435 -7.769 -16.139 1.00 93.69 109 PRO A C 1
ATOM 858 O O . PRO A 1 109 ? 1.508 -7.380 -15.423 1.00 93.69 109 PRO A O 1
ATOM 861 N N . ASP A 1 110 ? 2.244 -8.650 -17.125 1.00 93.06 110 ASP A N 1
ATOM 862 C CA . ASP A 1 110 ? 0.917 -9.151 -17.529 1.00 93.06 110 ASP A CA 1
ATOM 863 C C . ASP A 1 110 ? 0.120 -9.752 -16.362 1.00 93.06 110 ASP A C 1
ATOM 865 O O . ASP A 1 110 ? -1.099 -9.572 -16.275 1.00 93.06 110 ASP A O 1
ATOM 869 N N . ALA A 1 111 ? 0.814 -10.414 -15.429 1.00 92.50 111 ALA A N 1
ATOM 870 C CA . ALA A 1 111 ? 0.227 -10.995 -14.221 1.00 92.50 111 ALA A CA 1
ATOM 871 C C . ALA A 1 111 ? -0.467 -9.954 -13.320 1.00 92.50 111 ALA A C 1
ATOM 873 O O . ALA A 1 111 ? -1.379 -10.311 -12.567 1.00 92.50 111 ALA A O 1
ATOM 874 N N . ILE A 1 112 ? -0.054 -8.683 -13.411 1.00 91.88 112 ILE A N 1
ATOM 875 C CA . ILE A 1 112 ? -0.672 -7.532 -12.745 1.00 91.88 112 ILE A CA 1
ATOM 876 C C . ILE A 1 112 ? -1.657 -6.846 -13.696 1.00 91.88 112 ILE A C 1
ATOM 878 O O . ILE A 1 112 ? -2.815 -6.655 -13.328 1.00 91.88 112 ILE A O 1
ATOM 882 N N . ALA A 1 113 ? -1.224 -6.506 -14.915 1.00 91.50 113 ALA A N 1
ATOM 883 C CA . ALA A 1 113 ? -1.982 -5.670 -15.850 1.00 91.50 113 ALA A CA 1
ATOM 884 C C . ALA A 1 113 ? -3.339 -6.269 -16.258 1.00 91.50 113 ALA A C 1
ATOM 886 O O . ALA A 1 113 ? -4.301 -5.538 -16.485 1.00 91.50 113 ALA A O 1
ATOM 887 N N . THR A 1 114 ? -3.431 -7.598 -16.338 1.00 90.69 114 THR A N 1
ATOM 888 C CA . THR A 1 114 ? -4.631 -8.297 -16.829 1.00 90.69 114 THR A CA 1
ATOM 889 C C . THR A 1 114 ? -5.494 -8.897 -15.718 1.00 90.69 114 THR A C 1
ATOM 891 O O . THR A 1 114 ? -6.585 -9.416 -15.977 1.00 90.69 114 THR A O 1
ATOM 894 N N . ARG A 1 115 ? -5.031 -8.847 -14.464 1.00 90.75 115 ARG A N 1
ATOM 895 C CA . ARG A 1 115 ? -5.693 -9.524 -13.347 1.00 90.75 115 ARG A CA 1
ATOM 896 C C . ARG A 1 115 ? -6.893 -8.733 -12.846 1.00 90.75 115 ARG A C 1
ATOM 898 O O . ARG A 1 115 ? -6.855 -7.516 -12.700 1.00 90.75 115 ARG A O 1
ATOM 905 N N . ASN A 1 116 ? -7.959 -9.454 -12.497 1.00 88.44 116 ASN A N 1
ATOM 906 C CA . ASN A 1 116 ? -9.106 -8.855 -11.827 1.00 88.44 116 ASN A CA 1
ATOM 907 C C . ASN A 1 116 ? -8.686 -8.314 -10.443 1.00 88.44 116 ASN A C 1
ATOM 909 O O . ASN A 1 116 ? -8.226 -9.106 -9.611 1.00 88.44 116 ASN A O 1
ATOM 913 N N . PRO A 1 117 ? -8.913 -7.017 -10.151 1.00 84.12 117 PRO A N 1
ATOM 914 C CA . PRO A 1 117 ? -8.577 -6.415 -8.866 1.00 84.12 117 PRO A CA 1
ATOM 915 C C . PRO A 1 117 ? -9.123 -7.156 -7.635 1.00 84.12 117 PRO A C 1
ATOM 917 O O . PRO A 1 117 ? -8.498 -7.158 -6.575 1.00 84.12 117 PRO A O 1
ATOM 920 N N . ALA A 1 118 ? -10.266 -7.835 -7.768 1.00 84.56 118 ALA A N 1
ATOM 921 C CA . ALA A 1 118 ? -10.882 -8.606 -6.689 1.00 84.56 118 ALA A CA 1
ATOM 922 C C . ALA A 1 118 ? -10.039 -9.811 -6.227 1.00 84.56 118 ALA A C 1
ATOM 924 O O . ALA A 1 118 ? -10.287 -10.350 -5.150 1.00 84.56 118 ALA A O 1
ATOM 925 N N . HIS A 1 119 ? -9.053 -10.243 -7.018 1.00 86.75 119 HIS A N 1
ATOM 926 C CA . HIS A 1 119 ? -8.252 -11.443 -6.759 1.00 86.75 119 HIS A CA 1
ATOM 927 C C . HIS A 1 119 ? -6.838 -11.146 -6.231 1.00 86.75 119 HIS A C 1
ATOM 929 O O . HIS A 1 119 ? -6.049 -12.074 -6.068 1.00 86.75 119 HIS A O 1
ATOM 935 N N . PHE A 1 120 ? -6.497 -9.889 -5.915 1.00 85.94 120 PHE A N 1
ATOM 936 C CA . PHE A 1 120 ? -5.172 -9.561 -5.361 1.00 85.94 120 PHE A CA 1
ATOM 937 C C . PHE A 1 120 ? -4.975 -9.956 -3.891 1.00 85.94 120 PHE A C 1
ATOM 939 O O . PHE A 1 120 ? -3.848 -9.926 -3.409 1.00 85.94 120 PHE A O 1
ATOM 946 N N . GLY A 1 121 ? -6.024 -10.373 -3.174 1.00 80.81 121 GLY A N 1
ATOM 947 C CA . GLY A 1 121 ? -5.925 -10.718 -1.748 1.00 80.81 121 GLY A CA 1
ATOM 948 C C . GLY A 1 121 ? -4.973 -11.879 -1.414 1.00 80.81 121 GLY A C 1
ATOM 949 O O . GLY A 1 121 ? -4.609 -12.036 -0.254 1.00 80.81 121 GLY A O 1
ATOM 950 N N . GLN A 1 122 ? -4.577 -12.686 -2.403 1.00 79.81 122 GLN A N 1
ATOM 951 C CA . GLN A 1 122 ? -3.644 -13.816 -2.257 1.00 79.81 122 GLN A CA 1
ATOM 952 C C . GLN A 1 122 ? -2.551 -13.814 -3.340 1.00 79.81 122 GLN A C 1
ATOM 954 O O . GLN A 1 122 ? -1.980 -14.854 -3.641 1.00 79.81 122 GLN A O 1
ATOM 959 N N . PHE A 1 123 ? -2.297 -12.675 -3.983 1.00 82.94 123 PHE A N 1
ATOM 960 C CA . PHE A 1 123 ? -1.373 -12.608 -5.113 1.00 82.94 123 PHE A CA 1
ATOM 961 C C . PHE A 1 123 ? 0.094 -12.648 -4.666 1.00 82.94 123 PHE A C 1
ATOM 963 O O . PHE A 1 123 ? 0.525 -11.790 -3.898 1.00 82.94 123 PHE A O 1
ATOM 970 N N . ASP A 1 124 ? 0.858 -13.613 -5.182 1.00 86.94 124 ASP A N 1
ATOM 971 C CA . ASP A 1 124 ? 2.282 -13.813 -4.884 1.00 86.94 124 ASP A CA 1
ATOM 972 C C . ASP A 1 124 ? 3.137 -14.148 -6.127 1.00 86.94 124 ASP A C 1
ATOM 974 O O . ASP A 1 124 ? 4.277 -14.587 -5.997 1.00 86.94 124 ASP A O 1
ATOM 978 N N . GLU A 1 125 ? 2.609 -13.909 -7.334 1.00 91.69 125 GLU A N 1
ATOM 979 C CA . GLU A 1 125 ? 3.253 -14.295 -8.603 1.00 91.69 125 GLU A CA 1
ATOM 980 C C . GLU A 1 125 ? 4.364 -13.341 -9.067 1.00 91.69 125 GLU A C 1
ATOM 982 O O . GLU A 1 125 ? 5.143 -13.703 -9.942 1.00 91.69 125 GLU A O 1
ATOM 987 N N . ILE A 1 126 ? 4.435 -12.129 -8.509 1.00 93.75 126 ILE A N 1
ATOM 988 C CA . ILE A 1 126 ? 5.462 -11.131 -8.834 1.00 93.75 126 ILE A CA 1
ATOM 989 C C . ILE A 1 126 ? 6.222 -10.783 -7.565 1.00 93.75 126 ILE A C 1
ATOM 991 O O . ILE A 1 126 ? 5.617 -10.419 -6.560 1.00 93.75 126 ILE A O 1
ATOM 995 N N . SER A 1 127 ? 7.546 -10.864 -7.626 1.00 94.81 127 SER A N 1
ATOM 996 C CA . SER A 1 127 ? 8.471 -10.502 -6.555 1.00 94.81 127 SER A CA 1
ATOM 997 C C . SER A 1 127 ? 9.230 -9.205 -6.874 1.00 94.81 127 SER A C 1
ATOM 999 O O . SER A 1 127 ? 9.280 -8.775 -8.029 1.00 94.81 127 SER A O 1
ATOM 1001 N N . PRO A 1 128 ? 9.913 -8.593 -5.889 1.00 95.31 128 PRO A N 1
ATOM 1002 C CA . PRO A 1 128 ? 10.822 -7.478 -6.154 1.00 95.31 128 PRO A CA 1
ATOM 1003 C C . PRO A 1 128 ? 11.948 -7.808 -7.145 1.00 95.31 128 PRO A C 1
ATOM 1005 O O . PRO A 1 128 ? 12.438 -6.914 -7.826 1.00 95.31 128 PRO A O 1
ATOM 1008 N N . ASN A 1 129 ? 12.363 -9.076 -7.251 1.00 95.31 129 ASN A N 1
ATOM 1009 C CA . ASN A 1 129 ? 13.383 -9.480 -8.222 1.00 95.31 129 ASN A CA 1
ATOM 1010 C C . ASN A 1 129 ? 12.853 -9.399 -9.656 1.00 95.31 129 ASN A C 1
ATOM 1012 O O . ASN A 1 129 ? 13.569 -8.926 -10.534 1.00 95.31 129 ASN A O 1
ATOM 1016 N N . ASP A 1 130 ? 11.598 -9.797 -9.875 1.00 95.50 130 ASP A N 1
ATOM 1017 C CA . ASP A 1 130 ? 10.954 -9.704 -11.189 1.00 95.50 130 ASP A CA 1
ATOM 1018 C C . ASP A 1 130 ? 10.805 -8.237 -11.613 1.00 95.50 130 ASP A C 1
ATOM 1020 O O . ASP A 1 130 ? 11.080 -7.882 -12.755 1.00 95.50 130 ASP A O 1
ATOM 1024 N N . LEU A 1 131 ? 10.456 -7.356 -10.668 1.00 95.75 131 LEU A N 1
ATOM 1025 C CA . LEU A 1 131 ? 10.376 -5.914 -10.918 1.00 95.75 131 LEU A CA 1
ATOM 1026 C C . LEU A 1 131 ? 11.756 -5.295 -11.189 1.00 95.75 131 LEU A C 1
ATOM 1028 O O . LEU A 1 131 ? 11.893 -4.454 -12.071 1.00 95.75 131 LEU A O 1
ATOM 1032 N N . ASN A 1 132 ? 12.797 -5.729 -10.474 1.00 95.75 132 ASN A N 1
ATOM 1033 C CA . ASN A 1 132 ? 14.168 -5.286 -10.736 1.00 95.75 132 ASN A CA 1
ATOM 1034 C C . ASN A 1 132 ? 14.683 -5.730 -12.111 1.00 95.75 132 ASN A C 1
ATOM 1036 O O . ASN A 1 132 ? 15.455 -4.993 -12.717 1.00 95.75 132 ASN A O 1
ATOM 1040 N N . ALA A 1 133 ? 14.269 -6.898 -12.613 1.00 95.19 133 ALA A N 1
ATOM 1041 C CA . ALA A 1 133 ? 14.638 -7.342 -13.957 1.00 95.19 133 ALA A CA 1
ATOM 1042 C C . ALA A 1 133 ? 14.124 -6.361 -15.026 1.00 95.19 133 ALA A C 1
ATOM 1044 O O . ALA A 1 133 ? 14.886 -5.942 -15.889 1.00 95.19 133 ALA A O 1
ATOM 1045 N N . ILE A 1 134 ? 12.885 -5.879 -14.883 1.00 94.56 134 ILE A N 1
ATOM 1046 C CA . ILE A 1 134 ? 12.297 -4.859 -15.772 1.00 94.56 134 ILE A CA 1
ATOM 1047 C C . ILE A 1 134 ? 13.108 -3.558 -15.748 1.00 94.56 134 ILE A C 1
ATOM 1049 O O . ILE A 1 134 ? 13.270 -2.906 -16.777 1.00 94.56 134 ILE A O 1
ATOM 1053 N N . LEU A 1 135 ? 13.633 -3.183 -14.576 1.00 94.12 135 LEU A N 1
ATOM 1054 C CA . LEU A 1 135 ? 14.469 -1.991 -14.425 1.00 94.12 135 LEU A CA 1
ATOM 1055 C C . LEU A 1 135 ? 15.841 -2.122 -15.102 1.00 94.12 135 LEU A C 1
ATOM 1057 O O . LEU A 1 135 ? 16.422 -1.112 -15.485 1.00 94.12 135 LEU A O 1
ATOM 1061 N N . GLN A 1 136 ? 16.364 -3.344 -15.226 1.00 88.25 136 GLN A N 1
ATOM 1062 C CA . GLN A 1 136 ? 17.679 -3.633 -15.817 1.00 88.25 136 GLN A CA 1
ATOM 1063 C C . GLN A 1 136 ? 17.624 -3.807 -17.343 1.00 88.25 136 GLN A C 1
ATOM 1065 O O . GLN A 1 136 ? 18.652 -3.655 -18.000 1.00 88.25 136 GLN A O 1
ATOM 1070 N N . ASP A 1 137 ? 16.448 -4.129 -17.888 1.00 74.12 137 ASP A N 1
ATOM 1071 C CA . ASP A 1 137 ? 16.247 -4.459 -19.303 1.00 74.12 137 ASP A CA 1
ATOM 1072 C C . ASP A 1 137 ? 15.886 -3.247 -20.197 1.00 74.12 137 ASP A C 1
ATOM 1074 O O . ASP A 1 137 ? 15.722 -3.435 -21.407 1.00 74.12 137 ASP A O 1
ATOM 1078 N N . ALA A 1 138 ? 15.775 -2.023 -19.652 1.00 58.69 138 ALA A N 1
ATOM 1079 C CA . ALA A 1 138 ? 15.480 -0.802 -20.430 1.00 58.69 138 ALA A CA 1
ATOM 1080 C C . ALA A 1 138 ? 16.655 0.176 -20.571 1.00 58.69 138 ALA A C 1
ATOM 1082 O O . ALA A 1 138 ? 17.561 0.181 -19.707 1.00 58.69 138 ALA A O 1
#

Foldseek 3Di:
DPPDDDDDDPVLCVQQVPPFPDDDDQRVVSSVLSSCLVPPVPDDDDDDPDDDDPVPDPPPDPPCVLVNQLSVLVSCVPRNDDDPQSVQSSVLSVPDDPVLVVLCVVVPDPLPPVDDPVPCPPDDPDGSVNSVVSVVPD